Protein AF-A0A8S3FDP4-F1 (afdb_monomer_lite)

InterPro domains:
  IPR000648 Oxysterol-binding protein [PF01237] (5-122)
  IPR000648 Oxysterol-binding protein [PTHR10972] (5-128)
  IPR037239 Oxysterol-binding protein superfamily [SSF144000] (5-129)

Foldseek 3Di:
DQVPKDKDWDFDWDWDDPPFKIKTGTPIKIWIQRVVVRKIKIKTAFIKMWGRPVDPDIDMATFDWIWMAMPQQKIKIKTQDTDDPPDQAQKIKIFIADNVRDTPWIWIDHPQAWIWIHDPVDIDTPDGDDD

Structure (mmCIF, N/CA/C/O backbone):
data_AF-A0A8S3FDP4-F1
#
_entry.id   AF-A0A8S3FDP4-F1
#
loop_
_atom_site.group_PDB
_atom_site.id
_atom_site.type_symbol
_atom_site.label_atom_id
_atom_site.label_alt_id
_atom_site.label_comp_id
_atom_site.label_asym_id
_atom_site.label_entity_id
_atom_site.label_seq_id
_atom_site.pdbx_PDB_ins_code
_atom_site.Cartn_x
_atom_site.Cartn_y
_atom_site.Cartn_z
_atom_site.occupancy
_atom_site.B_iso_or_equiv
_atom_site.auth_seq_id
_atom_site.auth_comp_id
_atom_site.auth_asym_id
_atom_site.auth_atom_id
_atom_site.pdbx_PDB_model_num
ATOM 1 N N . TYR A 1 1 ? -1.266 14.209 17.245 1.00 50.69 1 TYR A N 1
ATOM 2 C CA . TYR A 1 1 ? -2.157 13.056 16.989 1.00 50.69 1 TYR A CA 1
ATOM 3 C C . TYR A 1 1 ? -1.477 11.687 17.123 1.00 50.69 1 TYR A C 1
ATOM 5 O O . TYR A 1 1 ? -2.198 10.706 17.222 1.00 50.69 1 TYR A O 1
ATOM 13 N N . PHE A 1 2 ? -0.141 11.613 17.243 1.00 59.25 2 PHE A N 1
ATOM 14 C CA . PHE A 1 2 ? 0.628 10.358 17.336 1.00 59.25 2 PHE A CA 1
ATOM 15 C C . PHE A 1 2 ? 1.639 10.335 18.503 1.00 59.25 2 PHE A C 1
ATOM 17 O O . PHE A 1 2 ? 2.691 9.713 18.410 1.00 59.25 2 PHE A O 1
ATOM 24 N N . SER A 1 3 ? 1.380 11.052 19.602 1.00 60.75 3 SER A N 1
ATOM 25 C CA . SER A 1 3 ? 2.292 11.015 20.755 1.00 60.75 3 SER A CA 1
ATOM 26 C C . SER A 1 3 ? 2.414 9.572 21.265 1.00 60.75 3 SER A C 1
ATOM 28 O O . SER A 1 3 ? 1.405 8.987 21.662 1.00 60.75 3 SER A O 1
ATOM 30 N N . ASN A 1 4 ? 3.632 9.026 21.230 1.00 85.00 4 ASN A N 1
ATOM 31 C CA . ASN A 1 4 ? 4.013 7.650 21.581 1.00 85.00 4 ASN A CA 1
ATOM 32 C C . ASN A 1 4 ? 3.588 6.534 20.604 1.00 85.00 4 ASN A C 1
ATOM 34 O O . ASN A 1 4 ? 3.550 5.380 21.013 1.00 85.00 4 ASN A O 1
ATOM 38 N N . SER A 1 5 ? 3.282 6.812 19.330 1.00 90.12 5 SER A N 1
ATOM 39 C CA . SER A 1 5 ? 3.192 5.727 18.334 1.00 90.12 5 SER A CA 1
ATOM 40 C C . SER A 1 5 ? 4.582 5.250 17.915 1.00 90.12 5 SER A C 1
ATOM 42 O O . SER A 1 5 ? 5.463 6.085 17.697 1.00 90.12 5 SER A O 1
ATOM 44 N N . SER A 1 6 ? 4.742 3.947 17.697 1.00 95.44 6 SER A N 1
ATOM 45 C CA . SER A 1 6 ? 5.978 3.370 17.158 1.00 95.44 6 SER A CA 1
ATOM 46 C C . SER A 1 6 ? 5.719 2.746 15.795 1.00 95.44 6 SER A C 1
ATOM 48 O O . SER A 1 6 ? 4.757 1.998 15.624 1.00 95.44 6 SER A O 1
ATOM 50 N N . PHE A 1 7 ? 6.588 3.043 14.833 1.00 96.19 7 PHE A N 1
ATOM 51 C CA . PHE A 1 7 ? 6.548 2.476 13.491 1.00 96.19 7 PHE A CA 1
ATOM 52 C C . PHE A 1 7 ? 7.809 1.652 13.242 1.00 96.19 7 PHE A C 1
ATOM 54 O O . PHE A 1 7 ? 8.921 2.151 13.413 1.00 96.19 7 PHE A O 1
ATOM 61 N N . TYR A 1 8 ? 7.618 0.409 12.814 1.00 95.69 8 TYR A N 1
ATOM 62 C CA . TYR A 1 8 ? 8.677 -0.516 12.436 1.00 95.69 8 TYR A CA 1
ATOM 63 C C . TYR A 1 8 ? 8.447 -0.959 10.994 1.00 95.69 8 TYR A C 1
ATOM 65 O O . TYR A 1 8 ? 7.339 -1.336 10.614 1.00 95.69 8 TYR A O 1
ATOM 73 N N . SER A 1 9 ? 9.500 -0.919 10.186 1.00 94.31 9 SER A N 1
ATOM 74 C CA . SER A 1 9 ? 9.471 -1.401 8.810 1.00 94.31 9 SER A CA 1
ATOM 75 C C . SER A 1 9 ? 10.779 -2.093 8.504 1.00 94.31 9 SER A C 1
ATOM 77 O O . SER A 1 9 ? 11.850 -1.514 8.669 1.00 94.31 9 SER A O 1
ATOM 79 N N . GLU A 1 10 ? 10.672 -3.289 7.953 1.00 88.25 10 GLU A N 1
ATOM 80 C CA . GLU A 1 10 ? 11.790 -3.972 7.320 1.00 88.25 10 GLU A CA 1
ATOM 81 C C . GLU A 1 10 ? 11.757 -3.708 5.811 1.00 88.25 10 GLU A C 1
ATOM 83 O O . GLU A 1 10 ? 10.706 -3.402 5.237 1.00 88.25 10 GLU A O 1
ATOM 88 N N . LEU A 1 11 ? 12.911 -3.782 5.152 1.00 84.94 11 LEU A N 1
ATOM 89 C CA . LEU A 1 11 ? 12.995 -3.727 3.696 1.00 84.94 11 LEU A CA 1
ATOM 90 C C . LEU A 1 11 ? 13.867 -4.876 3.209 1.00 84.94 11 LEU A C 1
ATOM 92 O O . LEU A 1 11 ? 15.079 -4.749 3.063 1.00 84.94 11 LEU A O 1
ATOM 96 N N . GLN A 1 12 ? 13.208 -5.990 2.927 1.00 9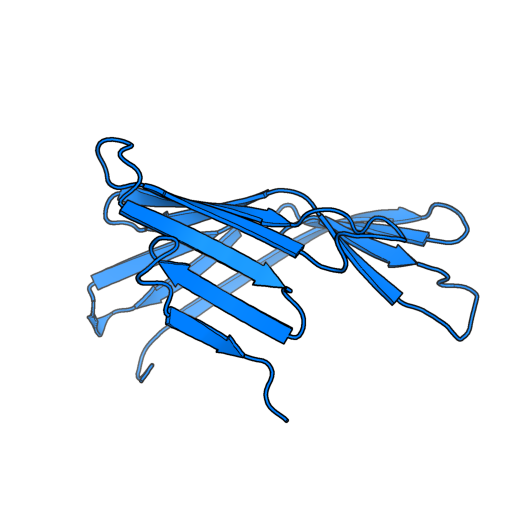3.06 12 GLN A N 1
ATOM 97 C CA . GLN A 1 12 ? 13.738 -7.044 2.084 1.00 93.06 12 GLN A CA 1
ATOM 98 C C . GLN A 1 12 ? 12.986 -6.971 0.758 1.00 93.06 12 GLN A C 1
ATOM 100 O O . GLN A 1 12 ? 11.763 -6.827 0.733 1.00 93.06 12 GLN A O 1
ATOM 105 N N . ALA A 1 13 ? 13.716 -6.977 -0.353 1.00 95.25 13 ALA A N 1
ATOM 106 C CA . ALA A 1 13 ? 13.109 -6.868 -1.669 1.00 95.25 13 ALA A CA 1
ATOM 107 C C . ALA A 1 13 ? 13.912 -7.635 -2.711 1.00 95.25 13 ALA A C 1
ATOM 109 O O . ALA A 1 13 ? 15.145 -7.601 -2.729 1.00 95.25 13 ALA A O 1
ATOM 110 N N . LYS A 1 14 ? 13.193 -8.279 -3.628 1.00 97.00 14 LYS A N 1
ATOM 111 C CA . LYS A 1 14 ? 13.773 -8.794 -4.863 1.00 97.00 14 LYS A CA 1
ATOM 112 C C . LYS A 1 14 ? 13.719 -7.698 -5.917 1.00 97.00 14 LYS A C 1
ATOM 114 O O . LYS A 1 14 ? 12.664 -7.119 -6.154 1.00 97.00 14 LYS A O 1
ATOM 119 N N . VAL A 1 15 ? 14.842 -7.458 -6.583 1.00 97.62 15 VAL A N 1
ATOM 120 C CA . VAL A 1 15 ? 14.942 -6.469 -7.660 1.00 97.62 15 VAL A CA 1
ATOM 121 C C . VAL A 1 15 ? 15.178 -7.187 -8.984 1.00 97.62 15 VAL A C 1
ATOM 123 O O . VAL A 1 15 ? 16.022 -8.082 -9.067 1.00 97.62 15 VAL A O 1
ATOM 126 N N . LYS A 1 16 ? 14.429 -6.810 -10.022 1.00 98.06 16 LYS A N 1
ATOM 127 C CA . LYS A 1 16 ? 14.623 -7.283 -11.397 1.00 98.06 16 LYS A CA 1
ATOM 128 C C . LYS A 1 16 ? 14.839 -6.103 -12.331 1.00 98.06 16 LYS A C 1
ATOM 130 O O . LYS A 1 16 ? 14.060 -5.157 -12.328 1.00 98.06 16 LYS A O 1
ATOM 135 N N . PHE A 1 17 ? 15.873 -6.187 -13.159 1.00 97.62 17 PHE A N 1
ATOM 136 C CA . PHE A 1 17 ? 16.122 -5.232 -14.231 1.00 97.62 17 PHE A CA 1
ATOM 137 C C . PHE A 1 17 ? 15.682 -5.827 -15.568 1.00 97.62 17 PHE A C 1
ATOM 139 O O . PHE A 1 17 ? 16.128 -6.906 -15.951 1.00 97.62 17 PHE A O 1
ATOM 146 N N . TRP A 1 18 ? 14.832 -5.098 -16.284 1.00 96.25 18 TRP A N 1
ATOM 147 C CA . TRP A 1 18 ? 14.240 -5.501 -17.561 1.00 96.25 18 TRP A CA 1
ATOM 148 C C . TRP A 1 18 ? 14.754 -4.642 -18.731 1.00 96.25 18 TRP A C 1
ATOM 150 O O . TRP A 1 18 ? 14.040 -4.379 -19.697 1.00 96.25 18 TRP A O 1
ATOM 160 N N . GLY A 1 19 ? 15.981 -4.123 -18.636 1.00 96.06 19 GLY A N 1
ATOM 161 C CA . GLY A 1 19 ? 16.601 -3.280 -19.665 1.00 96.06 19 GLY A CA 1
ATOM 162 C C . GLY A 1 19 ? 16.186 -1.808 -19.588 1.00 96.06 19 GLY A C 1
ATOM 163 O O . GLY A 1 19 ? 17.034 -0.936 -19.427 1.00 96.06 19 GLY A O 1
ATOM 164 N N . LYS A 1 20 ? 14.885 -1.509 -19.683 1.00 94.94 20 LYS A N 1
ATOM 165 C CA . LYS A 1 20 ? 14.363 -0.128 -19.559 1.00 94.94 20 LYS A CA 1
ATOM 166 C C . LYS A 1 20 ? 13.669 0.161 -18.232 1.00 94.94 20 LYS A C 1
ATOM 168 O O . LYS A 1 20 ? 13.496 1.332 -17.898 1.00 94.94 20 LYS A O 1
ATOM 173 N N . SER A 1 21 ? 13.317 -0.879 -17.484 1.00 96.25 21 SER A N 1
ATOM 174 C CA . SER A 1 21 ? 12.589 -0.761 -16.224 1.00 96.25 21 SER A CA 1
ATOM 175 C C . SER A 1 21 ? 13.255 -1.560 -15.113 1.00 96.25 21 SER A C 1
ATOM 177 O O . SER A 1 21 ? 13.951 -2.545 -15.372 1.00 96.25 21 SER A O 1
ATOM 179 N N . ILE A 1 22 ? 13.018 -1.138 -13.875 1.00 97.81 22 ILE A N 1
ATOM 180 C CA . ILE A 1 22 ? 13.386 -1.871 -12.663 1.00 97.81 22 ILE A CA 1
ATOM 181 C C . ILE A 1 22 ? 12.102 -2.192 -11.905 1.00 97.81 22 ILE A C 1
ATOM 183 O O . ILE A 1 22 ? 11.367 -1.278 -11.542 1.00 97.81 22 ILE A O 1
ATOM 187 N N . GLU A 1 23 ? 11.861 -3.472 -11.642 1.00 97.38 23 GLU A N 1
ATOM 188 C CA . GLU A 1 23 ? 10.788 -3.926 -10.759 1.00 97.38 23 GLU A CA 1
ATOM 189 C C . GLU A 1 23 ? 11.346 -4.295 -9.390 1.00 97.38 23 GLU A C 1
ATOM 191 O O . GLU A 1 23 ? 12.345 -5.013 -9.273 1.00 97.38 23 GLU A O 1
ATOM 196 N N . ILE A 1 24 ? 10.673 -3.810 -8.355 1.00 97.38 24 ILE A N 1
ATOM 197 C CA . ILE A 1 24 ? 10.997 -4.032 -6.954 1.00 97.38 24 ILE A CA 1
ATOM 198 C C . ILE A 1 24 ? 9.813 -4.770 -6.347 1.00 97.38 24 ILE A C 1
ATOM 200 O O . ILE A 1 24 ? 8.706 -4.238 -6.307 1.00 97.38 24 ILE A O 1
ATOM 204 N N . PHE A 1 25 ? 10.068 -5.984 -5.867 1.00 96.44 25 PHE A N 1
ATOM 205 C CA . PHE A 1 25 ? 9.103 -6.841 -5.188 1.00 96.44 25 PHE A CA 1
ATOM 206 C C . PHE A 1 25 ? 9.452 -6.864 -3.701 1.00 96.44 25 PHE A C 1
ATOM 208 O O . PHE A 1 25 ? 10.373 -7.596 -3.314 1.00 96.44 25 PHE A O 1
ATOM 215 N N . PRO A 1 26 ? 8.795 -6.047 -2.865 1.00 95.25 26 PRO A N 1
ATOM 216 C CA . PRO A 1 26 ? 9.024 -6.088 -1.435 1.00 95.25 26 PRO A CA 1
ATOM 217 C C . PRO A 1 26 ? 8.512 -7.406 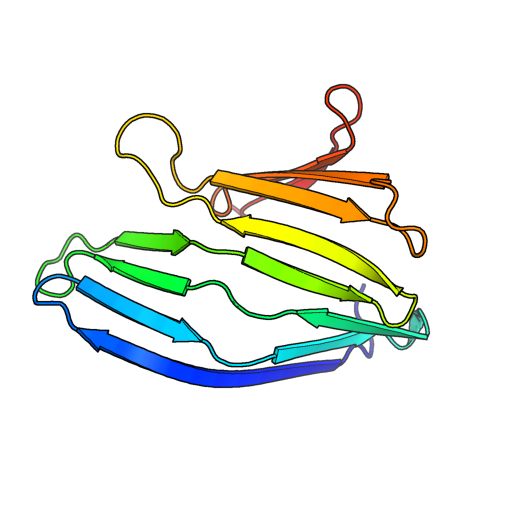-0.859 1.00 95.25 26 PRO A C 1
ATOM 219 O O . PRO A 1 26 ? 7.406 -7.840 -1.168 1.00 95.25 26 PRO A O 1
ATOM 222 N N . ASP A 1 27 ? 9.302 -7.992 0.025 1.00 92.62 27 ASP A N 1
ATOM 223 C CA . ASP A 1 27 ? 8.932 -9.129 0.860 1.00 92.62 27 ASP A CA 1
ATOM 224 C C . ASP A 1 27 ? 9.164 -8.718 2.312 1.00 92.62 27 ASP A C 1
ATOM 226 O O . ASP A 1 27 ? 10.146 -9.073 2.952 1.00 92.62 27 ASP A O 1
ATOM 230 N N . SER A 1 28 ? 8.350 -7.773 2.776 1.00 90.38 28 SER A N 1
ATOM 231 C CA . SER A 1 28 ? 8.507 -7.192 4.107 1.00 90.38 28 SER A CA 1
ATOM 232 C C . SER A 1 28 ? 7.178 -6.712 4.661 1.00 90.38 28 SER A C 1
ATOM 234 O O . SER A 1 28 ? 6.291 -6.282 3.915 1.00 90.38 28 SER A O 1
ATOM 236 N N . LEU A 1 29 ? 7.079 -6.743 5.987 1.00 94.44 29 LEU A N 1
ATOM 237 C CA . LEU A 1 29 ? 5.920 -6.296 6.742 1.00 94.44 29 LEU A CA 1
ATOM 238 C C . LEU A 1 29 ? 6.224 -4.962 7.431 1.00 94.44 29 LEU A C 1
ATOM 240 O O . LEU A 1 29 ? 7.298 -4.751 7.994 1.00 94.44 29 LEU A O 1
ATOM 244 N N . ASN A 1 30 ? 5.263 -4.051 7.380 1.00 97.25 30 ASN A N 1
ATOM 245 C CA . ASN A 1 30 ? 5.241 -2.845 8.192 1.00 97.25 30 ASN A CA 1
ATOM 246 C C . ASN A 1 30 ? 4.394 -3.095 9.435 1.00 97.25 30 ASN A C 1
ATOM 248 O O . ASN A 1 30 ? 3.382 -3.787 9.353 1.00 97.25 30 ASN A O 1
ATOM 252 N N . THR A 1 31 ? 4.779 -2.504 10.562 1.00 97.81 31 THR A N 1
ATOM 253 C CA . THR A 1 31 ? 4.041 -2.571 11.826 1.00 97.81 31 THR A CA 1
ATOM 254 C C . THR A 1 31 ? 3.917 -1.176 12.425 1.00 97.81 31 THR A C 1
ATOM 256 O O . THR A 1 31 ? 4.914 -0.489 12.644 1.00 97.81 31 THR A O 1
ATOM 259 N N . LEU A 1 32 ? 2.691 -0.764 12.725 1.00 97.69 32 LEU A N 1
ATOM 260 C CA . LEU A 1 32 ? 2.372 0.455 13.455 1.00 97.69 32 LEU A CA 1
ATOM 261 C C . LEU A 1 32 ? 1.725 0.082 14.785 1.00 97.69 32 LEU A C 1
ATOM 263 O O . LEU A 1 32 ? 0.657 -0.524 14.810 1.00 97.69 32 LEU A O 1
ATOM 267 N N . ILE A 1 33 ? 2.352 0.484 15.884 1.00 97.44 33 ILE A N 1
ATOM 268 C CA . ILE A 1 33 ? 1.806 0.335 17.231 1.00 97.44 33 ILE A CA 1
ATOM 269 C C . ILE A 1 33 ? 1.194 1.671 17.641 1.00 97.44 33 ILE A C 1
ATOM 271 O O . ILE A 1 33 ? 1.860 2.712 17.619 1.00 97.44 33 ILE A O 1
ATOM 275 N N . LEU A 1 34 ? -0.072 1.632 18.049 1.00 96.12 34 LEU A N 1
ATOM 276 C CA . LEU A 1 34 ? -0.846 2.769 18.528 1.00 96.12 34 LEU A CA 1
ATOM 277 C C . LEU A 1 34 ? -1.223 2.547 20.003 1.00 96.12 34 LEU A C 1
ATOM 279 O O . LEU A 1 34 ? -2.347 2.128 20.292 1.00 96.12 34 LEU A O 1
ATOM 283 N N . PRO A 1 35 ? -0.335 2.863 20.971 1.00 95.00 35 PRO A N 1
ATOM 284 C CA . PRO A 1 35 ? -0.578 2.551 22.383 1.00 95.00 35 PRO A CA 1
ATOM 285 C C . PRO A 1 35 ? -1.848 3.188 22.942 1.00 95.00 35 PRO A C 1
ATOM 287 O O . PRO A 1 35 ? -2.541 2.583 23.750 1.00 95.00 35 PRO A O 1
ATOM 290 N N . LYS A 1 36 ? -2.202 4.386 22.458 1.00 94.19 36 LYS A N 1
ATOM 291 C CA . LYS A 1 36 ? -3.440 5.079 22.842 1.00 94.19 36 LYS A CA 1
ATOM 292 C C . LYS A 1 36 ? -4.697 4.235 22.588 1.00 94.19 36 LYS A C 1
ATOM 294 O O . LYS A 1 36 ? -5.655 4.351 23.344 1.00 94.19 36 LYS A O 1
ATOM 299 N N . TYR A 1 37 ? -4.700 3.438 21.522 1.00 94.44 37 TYR A N 1
ATOM 300 C CA . TYR A 1 37 ? -5.840 2.610 21.126 1.00 94.44 37 TYR A CA 1
ATOM 301 C C . TYR A 1 37 ? -5.640 1.134 21.477 1.00 94.44 37 TYR A C 1
ATOM 303 O O . TYR A 1 37 ? -6.527 0.336 21.205 1.00 94.44 37 TYR A O 1
ATOM 311 N N . ASN A 1 38 ? -4.501 0.775 22.085 1.00 95.69 38 ASN A N 1
ATOM 312 C CA . ASN A 1 38 ? -4.081 -0.610 22.289 1.00 95.69 38 ASN A CA 1
ATOM 313 C C . ASN A 1 38 ? -4.175 -1.444 20.996 1.00 95.69 38 ASN A C 1
ATOM 315 O O . ASN A 1 38 ? -4.623 -2.588 21.006 1.00 95.69 38 ASN A O 1
ATOM 319 N N . GLU A 1 39 ? -3.794 -0.833 19.873 1.00 96.94 39 GLU A N 1
ATOM 320 C CA . GLU A 1 39 ? -3.938 -1.414 18.542 1.00 96.94 39 GLU A CA 1
ATOM 321 C C . GLU A 1 39 ? -2.575 -1.552 17.872 1.00 96.94 39 GLU A C 1
ATOM 323 O O . GLU A 1 39 ? -1.739 -0.646 17.933 1.00 96.94 39 GLU A O 1
ATOM 328 N N . THR A 1 40 ? -2.364 -2.686 17.213 1.00 97.88 40 THR A N 1
ATOM 329 C CA . THR A 1 40 ? -1.246 -2.895 16.294 1.00 97.88 40 THR A CA 1
ATOM 330 C C . THR A 1 40 ? -1.804 -3.126 14.900 1.00 97.88 40 THR A C 1
ATOM 332 O O . THR A 1 40 ? -2.685 -3.960 14.721 1.00 97.88 40 THR A O 1
ATOM 335 N N . ILE A 1 41 ? -1.293 -2.391 13.918 1.00 98.25 41 ILE A N 1
ATOM 336 C CA . ILE A 1 41 ? -1.689 -2.503 12.514 1.00 98.25 41 ILE A CA 1
ATOM 337 C C . ILE A 1 41 ? -0.484 -2.982 11.721 1.00 98.25 41 ILE A C 1
ATOM 339 O O . ILE A 1 41 ? 0.594 -2.393 11.823 1.00 98.25 41 ILE A O 1
ATOM 343 N N . THR A 1 42 ? -0.662 -4.020 10.913 1.00 98.25 42 THR A N 1
ATOM 344 C CA . THR A 1 42 ? 0.379 -4.541 10.028 1.00 98.25 42 THR A CA 1
ATOM 345 C C . THR A 1 42 ? -0.057 -4.497 8.575 1.00 98.25 42 THR A C 1
ATOM 347 O O . THR A 1 42 ? -1.244 -4.594 8.269 1.00 98.25 42 THR A O 1
ATOM 350 N N . TRP A 1 43 ? 0.898 -4.301 7.666 1.00 98.06 43 TRP A N 1
ATOM 351 C CA . TRP A 1 43 ? 0.626 -4.365 6.230 1.00 98.06 43 TRP A CA 1
ATOM 352 C C . TRP A 1 43 ? 1.864 -4.693 5.401 1.00 98.06 43 TRP A C 1
ATOM 354 O O . TRP A 1 43 ? 2.980 -4.305 5.754 1.00 98.06 43 TRP A O 1
ATOM 364 N N . ASN A 1 44 ? 1.677 -5.387 4.277 1.00 96.56 44 ASN A N 1
ATOM 365 C CA . ASN A 1 44 ? 2.730 -5.576 3.273 1.00 96.56 44 ASN A CA 1
ATOM 366 C C . ASN A 1 44 ? 2.869 -4.332 2.371 1.00 96.56 44 ASN A C 1
ATOM 368 O O . ASN A 1 44 ? 2.081 -3.391 2.438 1.00 96.56 44 ASN A O 1
ATOM 372 N N . LYS A 1 45 ? 3.885 -4.313 1.505 1.00 95.12 45 LYS A N 1
ATOM 373 C CA . LYS A 1 45 ? 4.089 -3.257 0.498 1.00 95.12 45 LYS A CA 1
ATOM 374 C C . LYS A 1 45 ? 3.704 -3.788 -0.894 1.00 95.12 45 LYS A C 1
ATOM 376 O O . LYS A 1 45 ? 3.910 -4.969 -1.168 1.00 95.12 45 LYS A O 1
ATOM 381 N N . CYS A 1 46 ? 3.155 -2.939 -1.764 1.00 94.88 46 CYS A N 1
ATOM 382 C CA . CYS A 1 46 ? 2.879 -3.304 -3.158 1.00 94.88 46 CYS A CA 1
ATOM 383 C C . CYS A 1 46 ? 4.165 -3.346 -4.000 1.00 94.88 46 CYS A C 1
ATOM 385 O O . CYS A 1 46 ? 5.224 -2.877 -3.579 1.00 94.88 46 CYS A O 1
ATOM 387 N N . THR A 1 47 ? 4.072 -3.920 -5.200 1.00 95.38 47 THR A N 1
ATOM 388 C CA . THR A 1 47 ? 5.184 -3.938 -6.158 1.00 95.38 47 THR A CA 1
ATOM 389 C C . THR A 1 47 ? 5.363 -2.549 -6.759 1.00 95.38 47 THR A C 1
ATOM 391 O O . THR A 1 47 ? 4.382 -1.863 -7.051 1.00 95.38 47 THR A O 1
ATOM 394 N N . MET A 1 48 ? 6.618 -2.145 -6.961 1.00 95.12 48 MET A N 1
ATOM 395 C CA . MET A 1 48 ? 6.968 -0.873 -7.591 1.00 95.12 48 MET A CA 1
ATOM 396 C C . MET A 1 48 ? 7.704 -1.128 -8.903 1.00 95.12 48 MET A C 1
ATOM 398 O O . MET A 1 48 ? 8.609 -1.963 -8.951 1.00 95.12 48 MET A O 1
ATOM 402 N N . CYS A 1 49 ? 7.371 -0.376 -9.948 1.00 94.75 49 CYS A N 1
ATOM 403 C CA . CYS A 1 49 ? 8.093 -0.396 -11.213 1.00 94.75 49 CYS A CA 1
ATOM 404 C C . CYS A 1 49 ? 8.576 1.009 -11.562 1.00 94.75 49 CYS A C 1
ATOM 406 O O . CYS A 1 49 ? 7.785 1.937 -11.699 1.00 94.75 49 CYS A O 1
ATOM 408 N N . ILE A 1 50 ? 9.890 1.163 -11.715 1.00 94.81 50 ILE A N 1
ATOM 409 C CA . ILE A 1 50 ? 10.504 2.393 -12.208 1.00 94.81 50 ILE A CA 1
ATOM 410 C C . ILE A 1 50 ? 10.718 2.221 -13.705 1.00 94.81 50 ILE A C 1
ATOM 412 O O . ILE A 1 50 ? 11.480 1.351 -14.133 1.00 94.81 50 ILE A O 1
ATOM 416 N N . HIS A 1 51 ? 10.062 3.057 -14.498 1.00 93.00 51 HIS A N 1
ATOM 417 C CA . HIS A 1 51 ? 10.146 3.038 -15.950 1.00 93.00 51 HIS A CA 1
ATOM 418 C C . HIS A 1 51 ? 11.218 4.000 -16.464 1.00 93.00 51 HIS A C 1
ATOM 420 O O . HIS A 1 51 ? 11.531 5.013 -15.835 1.00 93.00 51 HIS A O 1
ATOM 426 N N . ASN A 1 52 ? 11.755 3.687 -17.646 1.00 93.75 52 ASN A N 1
ATOM 427 C CA . ASN A 1 52 ? 12.719 4.507 -18.380 1.00 93.75 52 ASN A CA 1
ATOM 428 C C . ASN A 1 52 ? 13.976 4.868 -17.567 1.00 93.75 52 ASN A C 1
ATOM 430 O O . ASN A 1 52 ? 14.468 5.993 -17.629 1.00 93.75 52 ASN A O 1
ATOM 434 N N . VAL A 1 53 ? 14.540 3.912 -16.820 1.00 95.50 53 VAL A N 1
ATOM 435 C CA . VAL A 1 53 ? 15.658 4.169 -15.884 1.00 95.50 53 VAL A CA 1
ATOM 436 C C . VAL A 1 53 ? 16.939 4.681 -16.560 1.00 95.50 53 VAL A C 1
ATOM 438 O O . VAL A 1 53 ? 17.772 5.311 -15.909 1.00 95.50 53 VAL A O 1
ATOM 441 N N . LEU A 1 54 ? 17.076 4.462 -17.872 1.00 93.88 54 LEU A N 1
ATOM 442 C CA . LEU A 1 54 ? 18.183 4.953 -18.702 1.00 93.88 54 LEU A CA 1
ATOM 443 C C . LEU A 1 54 ? 17.900 6.313 -19.370 1.00 93.88 54 LEU A C 1
ATOM 445 O O . LEU A 1 54 ? 18.753 6.830 -20.086 1.00 93.88 54 LEU A O 1
ATOM 449 N N . SER A 1 55 ? 16.715 6.889 -19.162 1.00 92.88 55 SER A N 1
ATOM 450 C CA . SER A 1 55 ? 16.296 8.184 -19.710 1.00 92.88 55 SER A CA 1
ATOM 451 C C . SER A 1 55 ? 16.099 9.218 -18.593 1.00 92.88 55 SER A C 1
ATOM 453 O O . SER A 1 55 ? 16.121 8.887 -17.402 1.00 92.88 55 SER A O 1
ATOM 455 N N . SER A 1 56 ? 15.937 10.486 -18.981 1.00 90.50 56 SER A N 1
ATOM 456 C CA . SER A 1 56 ? 15.619 11.596 -18.071 1.00 90.50 56 SER A CA 1
ATOM 457 C C . SER A 1 56 ? 14.172 11.543 -17.576 1.00 90.50 56 SER A C 1
ATOM 459 O O . SER A 1 56 ? 13.914 11.775 -16.399 1.00 90.50 56 SER A O 1
ATOM 461 N N . GLU A 1 57 ? 13.234 11.204 -18.460 1.00 91.50 57 GLU A N 1
ATOM 462 C CA . GLU A 1 57 ? 11.804 11.119 -18.156 1.00 91.50 57 GLU A CA 1
ATOM 463 C C . GLU A 1 57 ? 11.452 9.762 -17.544 1.00 91.50 57 GLU A C 1
ATOM 465 O O . GLU A 1 57 ? 11.070 8.806 -18.228 1.00 91.50 57 GLU A O 1
ATOM 470 N N . ARG A 1 58 ? 11.620 9.686 -16.226 1.00 91.69 58 ARG A N 1
ATOM 471 C CA . ARG A 1 58 ? 11.294 8.516 -15.410 1.00 91.69 58 ARG A CA 1
ATOM 472 C C . ARG A 1 58 ? 9.932 8.697 -14.771 1.00 91.69 58 ARG A C 1
ATOM 474 O O . ARG A 1 58 ? 9.568 9.797 -14.365 1.00 91.69 58 ARG A O 1
ATOM 481 N N . TRP A 1 59 ? 9.223 7.594 -14.615 1.00 89.31 59 TRP A N 1
ATOM 482 C CA . TRP A 1 59 ? 7.969 7.558 -13.880 1.00 89.31 59 TRP A CA 1
ATOM 483 C C . TRP A 1 59 ? 7.858 6.238 -13.123 1.00 89.31 59 TRP A C 1
ATOM 485 O O . TRP A 1 59 ? 8.561 5.269 -13.431 1.00 89.31 59 TRP A O 1
ATOM 495 N N . ILE A 1 60 ? 7.034 6.241 -12.081 1.00 90.50 60 ILE A N 1
ATOM 496 C CA . ILE A 1 60 ? 6.870 5.113 -11.171 1.00 90.50 60 ILE A CA 1
ATOM 497 C C . ILE A 1 60 ? 5.429 4.640 -11.258 1.00 90.50 60 ILE A C 1
ATOM 499 O O . ILE A 1 60 ? 4.512 5.451 -11.157 1.00 90.50 60 ILE A O 1
ATOM 503 N N . ASP A 1 61 ? 5.268 3.332 -11.397 1.00 90.94 61 ASP A N 1
ATOM 504 C CA . ASP A 1 61 ? 4.005 2.637 -11.212 1.00 90.94 61 ASP A CA 1
ATOM 505 C C . ASP A 1 61 ? 4.047 1.831 -9.915 1.00 90.94 61 ASP A C 1
ATOM 507 O O . ASP A 1 61 ? 5.081 1.275 -9.526 1.00 90.94 61 ASP A O 1
ATOM 511 N N . HIS A 1 62 ? 2.887 1.719 -9.279 1.00 93.19 62 HIS A N 1
ATOM 512 C CA . HIS A 1 62 ? 2.648 0.792 -8.183 1.00 93.19 62 HIS A CA 1
ATOM 513 C C . HIS A 1 62 ? 1.548 -0.173 -8.591 1.00 93.19 62 HIS A C 1
ATOM 515 O O . HIS A 1 62 ? 0.530 0.250 -9.139 1.00 93.19 62 HIS A O 1
ATOM 521 N N . TYR A 1 63 ? 1.727 -1.459 -8.301 1.00 93.31 63 TYR A N 1
ATOM 522 C CA . TYR A 1 63 ? 0.689 -2.446 -8.562 1.00 93.31 63 TYR A CA 1
ATOM 523 C C . TYR A 1 63 ? 0.711 -3.624 -7.587 1.00 93.31 63 TYR A C 1
ATOM 525 O O . TYR A 1 63 ? 1.710 -3.917 -6.924 1.00 93.31 63 TYR A O 1
ATOM 533 N N . GLY A 1 64 ? -0.425 -4.314 -7.513 1.00 94.88 64 GLY A N 1
ATOM 534 C CA . GLY A 1 64 ? -0.644 -5.446 -6.617 1.00 94.88 64 GLY A CA 1
ATOM 535 C C . GLY A 1 64 ? -1.364 -5.052 -5.329 1.00 94.88 64 GLY A C 1
ATOM 536 O O . GLY A 1 64 ? -1.743 -3.899 -5.128 1.00 94.88 64 GLY A O 1
ATOM 537 N N . ASP A 1 65 ? -1.580 -6.036 -4.462 1.00 96.31 65 ASP A N 1
ATOM 538 C CA . ASP A 1 65 ? -2.393 -5.862 -3.263 1.00 96.31 65 ASP A CA 1
ATOM 539 C C . ASP A 1 65 ? -1.561 -5.483 -2.036 1.00 96.31 65 ASP A C 1
ATOM 541 O O . ASP A 1 65 ? -0.569 -6.135 -1.699 1.00 96.31 65 ASP A O 1
ATOM 545 N N . V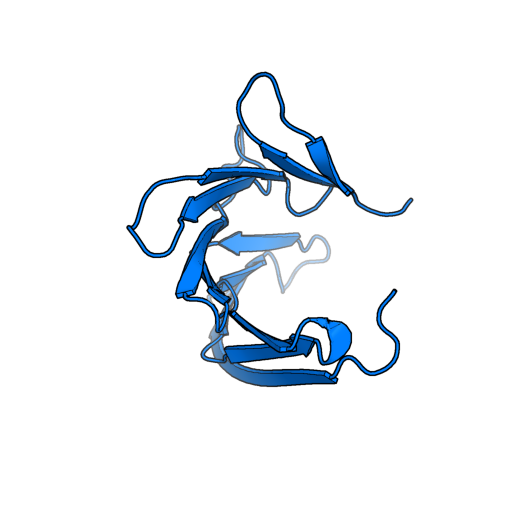AL A 1 66 ? -2.036 -4.464 -1.324 1.00 97.50 66 VAL A N 1
ATOM 546 C CA . VAL A 1 66 ? -1.675 -4.177 0.062 1.00 97.50 66 VAL A CA 1
ATOM 547 C C . VAL A 1 66 ? -2.771 -4.735 0.961 1.00 97.50 66 VAL A C 1
ATOM 549 O O . VAL A 1 66 ? -3.923 -4.306 0.920 1.00 97.50 66 VAL A O 1
ATOM 552 N N . LEU A 1 67 ? -2.397 -5.712 1.767 1.00 97.75 67 LEU A N 1
ATOM 553 C CA . LEU A 1 67 ? -3.196 -6.337 2.801 1.00 97.75 67 LEU A CA 1
ATOM 554 C C . LEU A 1 67 ? -2.857 -5.665 4.126 1.00 97.75 67 LEU A C 1
ATOM 556 O O . LEU A 1 67 ? -1.699 -5.657 4.537 1.00 97.75 67 LEU A O 1
ATOM 560 N N . VAL A 1 68 ? -3.866 -5.096 4.772 1.00 98.25 68 VAL A N 1
ATOM 561 C CA . VAL A 1 68 ? -3.758 -4.449 6.080 1.00 98.25 68 VAL A CA 1
ATOM 562 C C . VAL A 1 68 ? -4.527 -5.285 7.092 1.00 98.25 68 VAL A C 1
ATOM 564 O O . VAL A 1 68 ? -5.665 -5.673 6.830 1.00 98.25 68 VAL A O 1
ATOM 567 N N . GLU A 1 69 ? -3.940 -5.536 8.254 1.00 98.19 69 GLU A N 1
ATOM 568 C CA . GLU A 1 69 ? -4.577 -6.259 9.351 1.00 98.19 69 GLU A CA 1
ATOM 569 C C . GLU A 1 69 ? -4.423 -5.477 10.655 1.00 98.19 69 GLU A C 1
ATOM 571 O O . GLU A 1 69 ? -3.335 -5.030 11.012 1.00 98.19 69 GLU A O 1
ATOM 576 N N . SER A 1 70 ? -5.536 -5.293 11.359 1.00 98.12 70 SER A N 1
ATOM 577 C CA . SER A 1 70 ? -5.553 -4.789 12.729 1.00 98.12 70 SER A CA 1
ATOM 578 C C . SER A 1 70 ? -5.484 -5.961 13.705 1.00 98.12 70 SER A C 1
ATOM 580 O O . SER A 1 70 ? -6.100 -7.003 13.480 1.00 98.12 70 SER A O 1
ATOM 582 N N . SER A 1 71 ? -4.825 -5.769 14.848 1.00 98.06 71 SER A N 1
ATOM 583 C CA . SER A 1 71 ? -4.837 -6.712 15.972 1.00 98.06 71 SER A CA 1
ATOM 584 C C . SER A 1 71 ? -6.239 -6.980 16.535 1.00 98.06 71 SER A C 1
ATOM 586 O O . SER A 1 71 ? -6.419 -7.930 17.290 1.00 98.06 71 SER A O 1
ATOM 588 N N . PHE A 1 72 ? -7.239 -6.168 16.175 1.00 97.25 72 PHE A N 1
ATOM 589 C CA . PHE A 1 72 ? -8.649 -6.404 16.495 1.00 97.25 72 PHE A CA 1
ATOM 590 C C . PHE A 1 72 ? -9.382 -7.289 15.474 1.00 97.25 72 PHE A C 1
ATOM 592 O O . PHE A 1 72 ? -10.565 -7.567 15.646 1.00 97.25 72 PHE A O 1
ATOM 599 N N . GLY A 1 73 ? -8.696 -7.743 14.422 1.00 96.00 73 GLY A N 1
ATOM 600 C CA . GLY A 1 73 ? -9.207 -8.685 13.424 1.00 96.00 73 GLY A CA 1
ATOM 601 C C . GLY A 1 73 ? -9.881 -8.048 12.206 1.00 96.00 73 GLY A C 1
ATOM 602 O O . GLY A 1 73 ? -10.208 -8.765 11.262 1.00 96.00 73 GLY A O 1
ATOM 603 N N . THR A 1 74 ? -10.060 -6.724 12.182 1.00 97.12 74 THR A N 1
ATOM 604 C CA . THR A 1 74 ? -10.463 -5.985 10.973 1.00 97.12 74 THR A CA 1
ATOM 605 C C . THR A 1 74 ? -9.358 -6.079 9.924 1.00 97.12 74 THR A C 1
ATOM 607 O O . THR A 1 74 ? -8.177 -5.912 10.245 1.00 97.12 74 THR A O 1
ATOM 610 N N . LYS A 1 75 ? -9.732 -6.304 8.662 1.00 98.25 75 LYS A N 1
ATOM 611 C CA . LYS A 1 75 ? -8.785 -6.432 7.545 1.00 98.25 75 LYS A CA 1
ATOM 612 C C . LYS A 1 75 ? -9.140 -5.473 6.422 1.00 98.25 75 LYS A C 1
ATOM 614 O O . LYS A 1 75 ? -10.304 -5.132 6.241 1.00 98.25 75 LYS A O 1
ATOM 619 N N . ALA A 1 76 ? -8.153 -5.070 5.635 1.00 97.94 76 ALA A N 1
ATOM 620 C CA . ALA A 1 76 ? -8.385 -4.377 4.378 1.00 97.94 76 ALA A CA 1
ATOM 621 C C . ALA A 1 76 ? -7.532 -4.975 3.262 1.00 97.94 76 ALA A C 1
ATOM 623 O O . ALA A 1 76 ? -6.388 -5.367 3.488 1.00 97.94 76 ALA A O 1
ATOM 624 N N . ARG A 1 77 ? -8.079 -5.008 2.048 1.00 97.75 77 ARG A N 1
ATOM 625 C CA . ARG A 1 77 ? -7.325 -5.297 0.824 1.00 97.75 77 ARG A CA 1
ATOM 626 C C . ARG A 1 77 ? -7.425 -4.091 -0.086 1.00 97.75 77 ARG A C 1
ATOM 628 O O . ARG A 1 77 ? -8.522 -3.751 -0.515 1.00 97.75 77 ARG A O 1
ATOM 635 N N . ILE A 1 78 ? -6.289 -3.468 -0.374 1.00 97.44 78 ILE A N 1
ATOM 636 C CA . ILE A 1 78 ? -6.174 -2.295 -1.237 1.00 97.44 78 ILE A CA 1
ATOM 637 C C . ILE A 1 78 ? -5.351 -2.693 -2.456 1.00 97.44 78 ILE A C 1
ATOM 639 O O . ILE A 1 78 ? -4.150 -2.937 -2.355 1.00 97.44 78 ILE A O 1
ATOM 643 N N . SER A 1 79 ? -5.994 -2.758 -3.611 1.00 96.56 79 SER A N 1
ATOM 644 C CA . SER A 1 79 ? -5.352 -3.055 -4.882 1.00 96.56 79 SER A CA 1
ATOM 645 C C . SER A 1 79 ? -4.816 -1.771 -5.505 1.00 96.56 79 SER A C 1
ATOM 647 O O . SER A 1 79 ? -5.579 -0.853 -5.813 1.00 96.56 79 SER A O 1
ATOM 649 N N . PHE A 1 80 ? -3.504 -1.727 -5.728 1.00 94.94 80 PHE A N 1
ATOM 650 C CA . PHE A 1 80 ? -2.870 -0.764 -6.619 1.00 94.94 80 PHE A CA 1
ATOM 651 C C . PHE A 1 80 ? -3.028 -1.281 -8.044 1.00 94.94 80 PHE A C 1
ATOM 653 O O . PHE A 1 80 ? -2.556 -2.370 -8.388 1.00 94.94 80 PHE A O 1
ATOM 660 N N . ILE A 1 81 ? -3.773 -0.534 -8.849 1.00 90.62 81 ILE A N 1
ATOM 661 C CA . ILE A 1 81 ? -4.124 -0.934 -10.204 1.00 90.62 81 ILE A CA 1
ATOM 662 C C . ILE A 1 81 ? -3.049 -0.373 -11.121 1.00 90.62 81 ILE A C 1
ATOM 664 O O . ILE A 1 81 ? -2.843 0.838 -11.159 1.00 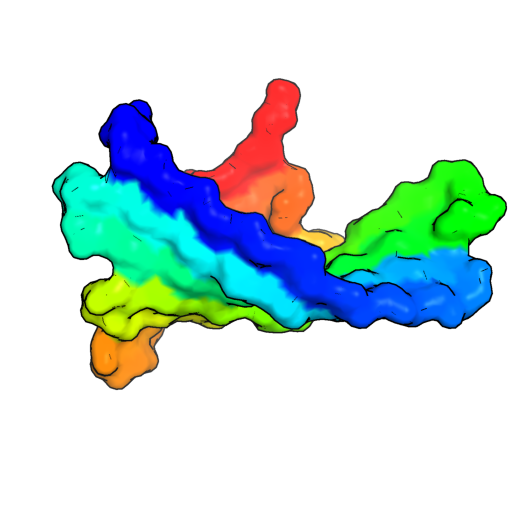90.62 81 ILE A O 1
ATOM 668 N N . GLN A 1 82 ? -2.374 -1.264 -11.849 1.00 79.38 82 GLN A N 1
ATOM 669 C CA . GLN A 1 82 ? -1.382 -0.860 -12.836 1.00 79.38 82 GLN A CA 1
ATOM 670 C C . GLN A 1 82 ? -2.012 0.128 -13.818 1.00 79.38 82 GLN A C 1
ATOM 672 O O . GLN A 1 82 ? -3.099 -0.128 -14.351 1.00 79.38 82 GLN A O 1
ATOM 677 N N . SER A 1 83 ? -1.324 1.244 -14.043 1.00 78.06 83 SER A N 1
ATOM 678 C CA . SER A 1 83 ? -1.809 2.290 -14.925 1.00 78.06 83 SER A CA 1
ATOM 679 C C . SER A 1 83 ? -1.931 1.747 -16.348 1.00 78.06 83 SER A C 1
ATOM 681 O O . SER A 1 83 ? -0.961 1.260 -16.930 1.00 78.06 83 SER A O 1
ATOM 683 N N . ASP A 1 84 ? -3.121 1.849 -16.941 1.00 70.94 84 ASP A N 1
ATOM 684 C CA . ASP A 1 84 ? -3.241 1.801 -18.393 1.00 70.94 84 ASP A CA 1
ATOM 685 C C . ASP A 1 84 ? -3.075 3.219 -18.944 1.00 70.94 84 ASP A C 1
ATOM 687 O O . ASP A 1 84 ? -3.432 4.209 -18.305 1.00 70.94 84 ASP A O 1
ATOM 691 N N . TYR A 1 85 ? -2.500 3.345 -20.139 1.00 57.22 85 TYR A N 1
ATOM 692 C CA . TYR A 1 85 ? -2.118 4.652 -20.682 1.00 57.22 85 TYR A CA 1
ATOM 693 C C . TYR A 1 85 ? -3.316 5.603 -20.941 1.00 57.22 85 TYR A C 1
ATOM 695 O O . TYR A 1 85 ? -3.116 6.747 -21.340 1.00 57.22 85 TYR A O 1
ATOM 703 N N . ARG A 1 86 ? -4.565 5.145 -20.742 1.00 56.62 86 ARG A N 1
ATOM 704 C CA . ARG A 1 86 ? -5.789 5.842 -21.169 1.00 56.62 86 ARG A CA 1
ATOM 705 C C . ARG A 1 86 ? -6.808 6.146 -20.068 1.00 56.62 86 ARG A C 1
ATOM 707 O O . ARG A 1 86 ? -7.546 7.107 -20.249 1.00 56.62 86 ARG A O 1
ATOM 714 N N . THR A 1 87 ? -6.940 5.347 -19.005 1.00 61.16 87 THR A N 1
ATOM 715 C CA . THR A 1 87 ? -8.144 5.404 -18.144 1.00 61.16 87 THR A CA 1
ATOM 716 C C . THR A 1 87 ? -7.921 5.233 -16.641 1.00 61.16 87 THR A C 1
ATOM 718 O O . THR A 1 87 ? -8.742 5.724 -15.869 1.00 61.16 87 THR A O 1
ATOM 721 N N . ARG A 1 88 ? -6.848 4.572 -16.193 1.00 62.16 88 ARG A N 1
ATOM 722 C CA . ARG A 1 88 ? -6.645 4.214 -14.772 1.00 62.16 88 ARG A CA 1
ATOM 723 C C . ARG A 1 88 ? -5.305 4.679 -14.223 1.00 62.16 88 ARG A C 1
ATOM 725 O O . ARG A 1 88 ? -4.571 3.897 -13.629 1.00 62.16 88 ARG A O 1
ATOM 732 N N . LEU A 1 89 ? -4.973 5.950 -14.434 1.00 77.81 89 LEU A N 1
ATOM 733 C CA . LEU A 1 89 ? -3.726 6.513 -13.920 1.00 77.81 89 LEU A CA 1
ATOM 734 C C . LEU A 1 89 ? -3.683 6.383 -12.395 1.00 77.81 89 LEU A C 1
ATOM 736 O O . LEU A 1 89 ? -4.475 7.015 -11.689 1.00 77.81 89 LEU A O 1
ATOM 740 N N . ASN A 1 90 ? -2.738 5.584 -11.892 1.00 87.75 90 ASN A N 1
ATOM 741 C CA . ASN A 1 90 ? -2.393 5.512 -10.474 1.00 87.75 90 ASN A CA 1
ATOM 742 C C . ASN A 1 90 ? -3.585 5.199 -9.550 1.00 87.75 90 ASN A C 1
ATOM 744 O O . ASN A 1 90 ? -3.656 5.689 -8.417 1.00 87.75 90 ASN A O 1
ATOM 748 N N . SER A 1 91 ? -4.556 4.431 -10.044 1.00 93.31 91 SER A N 1
ATOM 749 C CA . SER A 1 91 ? -5.786 4.144 -9.310 1.00 93.31 91 SER A CA 1
ATOM 750 C C . SER A 1 91 ? -5.560 3.137 -8.187 1.00 93.31 91 SER A C 1
ATOM 752 O O . SER A 1 91 ? -4.790 2.182 -8.313 1.00 93.31 91 SER A O 1
ATOM 754 N N . VAL A 1 92 ? -6.302 3.317 -7.099 1.00 95.38 92 VAL A N 1
ATOM 755 C CA . VAL A 1 92 ? -6.428 2.322 -6.035 1.00 95.38 92 VAL A CA 1
ATOM 756 C C . VAL A 1 92 ? -7.893 2.042 -5.746 1.00 95.38 92 VAL A C 1
ATOM 758 O O . VAL A 1 92 ? -8.739 2.932 -5.849 1.00 95.38 92 VAL A O 1
ATOM 761 N N . ALA A 1 93 ? -8.188 0.803 -5.377 1.00 95.62 93 ALA A N 1
ATOM 762 C CA . ALA A 1 93 ? -9.509 0.377 -4.940 1.00 95.62 93 ALA A CA 1
ATOM 763 C C . ALA A 1 93 ? -9.375 -0.733 -3.900 1.00 95.62 93 ALA A C 1
ATOM 765 O O . ALA A 1 93 ? -8.437 -1.524 -3.955 1.00 95.62 93 ALA A O 1
ATOM 766 N N . GLY A 1 94 ? -10.299 -0.811 -2.955 1.00 96.56 94 GLY A N 1
ATOM 767 C CA . GLY A 1 94 ? -10.230 -1.809 -1.907 1.00 96.56 94 GLY A CA 1
ATOM 768 C C . GLY A 1 94 ? -11.429 -1.817 -0.985 1.00 96.56 94 GLY A C 1
ATOM 769 O O . GLY A 1 94 ? -12.241 -0.895 -0.986 1.00 96.56 94 GLY A O 1
ATOM 770 N N . ASP A 1 95 ? -11.486 -2.850 -0.159 1.00 97.06 95 ASP A N 1
ATOM 771 C CA . ASP A 1 95 ? -12.532 -3.053 0.835 1.00 97.06 95 ASP A CA 1
ATOM 772 C C . ASP A 1 95 ? -11.906 -3.199 2.223 1.00 97.06 95 ASP A C 1
ATOM 774 O O . ASP A 1 95 ? -10.848 -3.816 2.382 1.00 97.06 95 ASP A O 1
ATOM 778 N N . ILE A 1 96 ? -12.584 -2.648 3.229 1.00 96.75 96 ILE A N 1
ATOM 779 C CA . ILE A 1 96 ? -12.346 -2.914 4.647 1.00 96.75 96 ILE A CA 1
ATOM 780 C C . ILE A 1 96 ? -13.434 -3.874 5.111 1.00 96.75 96 ILE A C 1
ATOM 782 O O . ILE A 1 96 ? -14.623 -3.587 4.945 1.00 96.75 96 ILE A O 1
ATOM 786 N N . VAL A 1 97 ? -13.035 -4.987 5.713 1.00 97.25 97 VAL A N 1
ATOM 787 C CA . VAL A 1 97 ? -13.927 -6.010 6.253 1.00 97.25 97 VAL A CA 1
ATOM 788 C C . VAL A 1 97 ? -13.786 -6.114 7.765 1.00 97.25 97 VAL A C 1
ATOM 790 O O . VAL A 1 97 ? -12.682 -6.020 8.307 1.00 97.25 97 VAL A O 1
ATOM 793 N N . ASP A 1 98 ? -14.910 -6.311 8.448 1.00 96.38 98 ASP A N 1
ATOM 794 C CA . ASP A 1 98 ? -14.913 -6.631 9.874 1.00 96.38 98 ASP A CA 1
ATOM 795 C C . ASP A 1 98 ? -14.467 -8.083 10.139 1.00 96.38 98 ASP A C 1
ATOM 797 O O . ASP A 1 98 ? -14.179 -8.855 9.221 1.00 96.38 98 ASP A O 1
ATOM 801 N N . VAL A 1 99 ? -14.443 -8.473 11.415 1.00 96.81 99 VAL A N 1
ATOM 802 C CA . VAL A 1 99 ? -14.046 -9.820 11.864 1.00 96.81 99 VAL A CA 1
ATOM 803 C C . VAL A 1 99 ? -14.925 -10.950 11.310 1.00 96.81 99 VAL A C 1
ATOM 805 O O . VAL A 1 99 ? -14.527 -12.110 11.356 1.00 96.81 99 VAL A O 1
ATOM 808 N N . THR A 1 100 ? -16.116 -10.634 10.792 1.00 96.81 100 THR A N 1
ATOM 809 C CA . THR A 1 100 ? -17.034 -11.600 10.167 1.00 96.81 100 THR A CA 1
ATOM 810 C C . THR A 1 100 ? -16.808 -11.729 8.659 1.00 96.81 100 THR A C 1
ATOM 812 O O . THR A 1 100 ? -17.420 -12.579 8.014 1.00 96.81 100 THR A O 1
ATOM 815 N N . GLY A 1 101 ? -15.930 -10.897 8.086 1.00 94.81 101 GLY A N 1
ATOM 816 C CA . GLY A 1 101 ? -15.685 -10.806 6.649 1.00 94.81 101 GLY A CA 1
ATOM 817 C C . GLY A 1 101 ? -16.668 -9.894 5.911 1.00 94.81 101 GLY A C 1
ATOM 818 O O . GLY A 1 101 ? -16.637 -9.829 4.682 1.00 94.81 101 GLY A O 1
ATOM 819 N N . LYS A 1 102 ? -17.541 -9.173 6.624 1.00 96.56 102 LYS A N 1
ATOM 820 C CA . LYS A 1 102 ? -18.489 -8.244 6.007 1.00 96.56 102 LYS A CA 1
ATOM 821 C C . LYS A 1 102 ? -17.781 -6.944 5.639 1.00 96.56 102 LYS A C 1
ATOM 823 O O . LYS A 1 102 ? -17.126 -6.334 6.480 1.00 96.56 102 LYS A O 1
ATOM 828 N N . VAL A 1 103 ? -17.978 -6.478 4.405 1.00 95.56 103 VAL A N 1
ATOM 829 C CA . VAL A 1 103 ? -17.485 -5.166 3.958 1.00 95.56 103 VAL A CA 1
ATOM 830 C C . VAL A 1 103 ? -18.181 -4.056 4.745 1.00 95.56 103 VAL A C 1
ATOM 832 O O . VAL A 1 103 ? -19.404 -3.910 4.688 1.00 95.56 103 VAL A O 1
ATOM 835 N N . VAL A 1 104 ? -17.390 -3.270 5.472 1.00 94.00 104 VAL A N 1
ATOM 836 C CA . VAL A 1 104 ? -17.854 -2.111 6.248 1.00 94.00 104 VAL A CA 1
ATOM 837 C C . VAL A 1 104 ? -17.582 -0.793 5.532 1.00 94.00 104 VAL A C 1
ATOM 839 O O . VAL A 1 104 ? -18.377 0.137 5.648 1.00 94.00 104 VAL A O 1
ATOM 842 N N . HIS A 1 105 ? -16.506 -0.723 4.745 1.00 94.50 105 HIS A N 1
ATOM 843 C CA . HIS A 1 105 ? -16.141 0.457 3.967 1.00 94.50 105 HIS A CA 1
ATOM 844 C C . HIS A 1 105 ? -15.431 0.070 2.675 1.00 94.50 105 HIS A C 1
ATOM 846 O O . HIS A 1 105 ? -14.757 -0.955 2.619 1.00 94.50 105 HIS A O 1
ATOM 852 N N . LYS A 1 106 ? -15.525 0.947 1.674 1.00 95.81 106 LYS A N 1
ATOM 853 C CA . LYS A 1 106 ? -14.694 0.900 0.472 1.00 95.81 106 LYS A CA 1
ATOM 854 C C . LYS A 1 106 ? -13.645 1.997 0.521 1.00 95.81 106 LYS A C 1
ATOM 856 O O . LYS A 1 106 ? -13.927 3.087 1.017 1.00 95.81 106 LYS A O 1
ATOM 861 N N . ILE A 1 107 ? -12.467 1.710 -0.013 1.00 95.94 107 ILE A N 1
ATOM 862 C CA . ILE A 1 107 ? -11.373 2.654 -0.238 1.00 95.94 107 ILE A CA 1
ATOM 863 C C . ILE A 1 107 ? -11.189 2.793 -1.744 1.00 95.94 107 ILE A C 1
ATOM 865 O O . ILE A 1 107 ? -11.152 1.791 -2.453 1.00 95.94 107 ILE A O 1
ATOM 869 N N . PHE A 1 108 ? -11.062 4.016 -2.247 1.00 95.62 108 PHE A N 1
ATOM 870 C CA . PHE A 1 108 ? -10.806 4.255 -3.666 1.00 95.62 108 PHE A CA 1
ATOM 871 C C . PHE A 1 108 ? -10.154 5.617 -3.904 1.00 95.62 108 PHE A C 1
ATOM 873 O O . PHE A 1 108 ? -10.185 6.489 -3.038 1.00 95.62 108 PHE A O 1
ATOM 880 N N . GLY A 1 109 ? -9.572 5.808 -5.084 1.00 94.62 109 GLY A N 1
ATOM 881 C CA . GLY A 1 109 ? -9.018 7.091 -5.509 1.00 94.62 109 GLY A CA 1
ATOM 882 C C . GLY A 1 109 ? -7.762 6.918 -6.348 1.00 94.62 109 GLY A C 1
ATOM 883 O O . GLY A 1 109 ? -7.590 5.904 -7.029 1.00 94.62 109 GLY A O 1
ATOM 884 N N . HIS A 1 110 ? -6.874 7.902 -6.263 1.00 93.88 110 HIS A N 1
ATOM 885 C CA . HIS A 1 110 ? -5.600 7.922 -6.966 1.00 93.88 110 HIS A CA 1
ATOM 886 C C . HIS A 1 110 ? -4.473 8.123 -5.956 1.00 93.88 110 HIS A C 1
ATOM 888 O O . HIS A 1 110 ? -4.418 9.153 -5.285 1.00 93.88 110 HIS A O 1
ATOM 894 N N . TRP A 1 111 ? -3.545 7.164 -5.857 1.00 92.44 111 TRP A N 1
ATOM 895 C CA . TRP A 1 111 ? -2.529 7.142 -4.788 1.00 92.44 111 TRP A CA 1
ATOM 896 C C . TRP A 1 111 ? -1.613 8.369 -4.767 1.00 92.44 111 TRP A C 1
ATOM 898 O O . TRP A 1 111 ? -1.001 8.661 -3.745 1.00 92.44 111 TRP A O 1
ATOM 908 N N . HIS A 1 112 ? -1.524 9.079 -5.889 1.00 90.75 112 HIS A N 1
ATOM 909 C CA . HIS A 1 112 ? -0.717 10.280 -6.045 1.00 90.75 112 HIS A CA 1
ATOM 910 C C . HIS A 1 112 ? -1.473 11.587 -5.762 1.00 90.75 112 HIS A C 1
ATOM 912 O O . HIS A 1 112 ? -0.817 12.600 -5.566 1.00 90.75 112 HIS A O 1
ATOM 918 N N . GLU A 1 113 ? -2.810 11.581 -5.684 1.00 93.31 113 GLU A N 1
ATOM 919 C CA . GLU A 1 113 ? -3.612 12.810 -5.554 1.00 93.31 113 GLU A CA 1
ATOM 920 C C . GLU A 1 113 ? -4.514 12.811 -4.317 1.00 93.31 113 GLU A C 1
ATOM 922 O O . GLU A 1 113 ? -4.448 13.719 -3.486 1.00 93.31 113 GLU A O 1
ATOM 927 N N . ASN A 1 114 ? -5.399 11.818 -4.200 1.00 94.94 114 ASN A N 1
ATOM 928 C CA . ASN A 1 114 ? -6.440 11.767 -3.179 1.00 94.94 114 ASN A CA 1
ATOM 929 C C . ASN A 1 114 ? -6.960 10.340 -2.969 1.00 94.94 114 ASN A C 1
ATOM 931 O O . ASN A 1 114 ? -7.046 9.539 -3.897 1.00 94.94 114 ASN A O 1
ATOM 935 N N . ILE A 1 115 ? -7.329 10.037 -1.725 1.00 96.00 115 ILE A N 1
ATOM 936 C CA . ILE A 1 115 ? -7.919 8.762 -1.317 1.00 96.00 115 ILE A CA 1
ATOM 937 C C . ILE A 1 115 ? -9.208 9.038 -0.553 1.00 96.00 115 ILE A C 1
ATOM 939 O O . ILE A 1 115 ? -9.244 9.855 0.373 1.00 96.00 115 ILE A O 1
ATOM 943 N N . PHE A 1 116 ? -10.253 8.302 -0.908 1.00 96.12 116 PHE A N 1
ATOM 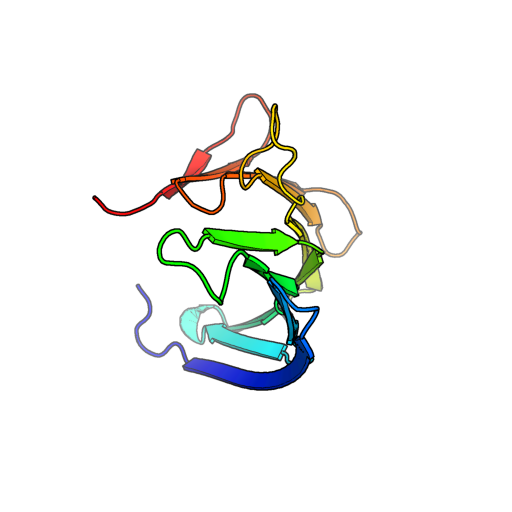944 C CA . PHE A 1 116 ? -11.574 8.361 -0.307 1.00 96.12 116 PHE A CA 1
ATOM 945 C C . PHE A 1 116 ? -11.912 7.060 0.418 1.00 96.12 116 PHE A C 1
ATOM 947 O O . PHE A 1 116 ? -11.454 5.983 0.039 1.00 96.12 116 PHE A O 1
ATOM 954 N N . CYS A 1 117 ? -12.738 7.173 1.456 1.00 95.88 117 CYS A N 1
ATOM 955 C CA . CYS A 1 117 ? -13.300 6.047 2.187 1.00 95.88 117 CYS A CA 1
ATOM 956 C C . CYS A 1 117 ? -14.798 6.252 2.431 1.00 95.88 117 CYS A C 1
ATOM 958 O O . CYS A 1 117 ? -15.220 7.329 2.862 1.00 95.88 117 CYS A O 1
ATOM 960 N N . GLY A 1 118 ? -15.602 5.227 2.165 1.00 91.38 118 GLY A N 1
ATOM 961 C CA . GLY A 1 118 ? -17.055 5.243 2.336 1.00 91.38 118 GLY A CA 1
ATOM 962 C C . GLY A 1 118 ? -17.779 4.572 1.172 1.00 91.38 118 GLY A C 1
ATOM 963 O O . GLY A 1 118 ? -17.151 3.985 0.297 1.00 91.38 118 GLY A O 1
ATOM 964 N N . ASN A 1 119 ? -19.106 4.653 1.167 1.00 82.69 119 ASN A N 1
ATOM 965 C CA . ASN A 1 119 ? -19.916 4.178 0.044 1.00 82.69 119 ASN A CA 1
ATOM 966 C C . ASN A 1 119 ? -20.131 5.326 -0.954 1.00 82.69 119 ASN A C 1
ATOM 968 O O . ASN A 1 119 ? -19.870 6.480 -0.617 1.00 82.69 119 ASN A O 1
ATOM 972 N N . ASP A 1 120 ? -20.662 5.039 -2.145 1.00 68.81 120 ASP A N 1
ATOM 973 C CA . ASP A 1 120 ? -20.794 6.010 -3.251 1.00 68.81 120 ASP A CA 1
ATOM 974 C C . ASP A 1 120 ? -21.482 7.336 -2.859 1.00 68.81 120 ASP A C 1
ATOM 976 O O . ASP A 1 120 ? -21.201 8.379 -3.439 1.00 68.81 120 ASP A O 1
ATOM 980 N N . GLN A 1 121 ? -22.347 7.327 -1.838 1.00 73.81 121 GLN A N 1
ATOM 981 C CA . GLN A 1 121 ? -23.050 8.518 -1.338 1.00 73.81 121 GLN A CA 1
ATOM 982 C C . GLN A 1 121 ? -22.423 9.153 -0.083 1.00 73.81 121 GLN A C 1
ATOM 984 O O . GLN A 1 121 ? -22.801 10.257 0.301 1.00 73.81 121 GLN A O 1
ATOM 989 N N . THR A 1 122 ? -21.499 8.467 0.594 1.00 83.44 122 THR A N 1
ATOM 990 C CA . THR A 1 122 ? -20.939 8.873 1.899 1.00 83.44 122 THR A CA 1
ATOM 991 C C . THR A 1 122 ? -19.417 8.976 1.904 1.00 83.44 122 THR A C 1
ATOM 993 O O . THR A 1 122 ? -18.815 9.129 2.970 1.00 83.44 122 THR A O 1
ATOM 996 N N . ALA A 1 123 ? -18.793 8.890 0.728 1.00 91.62 123 ALA A N 1
ATOM 997 C CA . ALA A 1 123 ? -17.352 8.917 0.568 1.00 91.62 123 ALA A CA 1
ATOM 998 C C . ALA A 1 123 ? -16.742 10.199 1.151 1.00 91.62 123 ALA A C 1
ATOM 1000 O O . ALA A 1 123 ? -17.083 11.318 0.767 1.00 91.62 123 ALA A O 1
ATOM 1001 N N . LYS A 1 124 ? -15.807 10.026 2.086 1.00 95.38 124 LYS A N 1
ATOM 1002 C CA . LYS A 1 124 ? -15.018 11.105 2.682 1.00 95.38 124 LYS A CA 1
ATOM 1003 C C . LYS A 1 124 ? -13.590 11.017 2.177 1.00 95.38 124 LYS A C 1
ATOM 1005 O O . LYS A 1 124 ? -13.017 9.932 2.149 1.00 95.38 124 LYS A O 1
ATOM 1010 N N . CYS A 1 125 ? -13.004 12.156 1.823 1.00 95.12 125 CYS A N 1
ATOM 1011 C CA . CYS A 1 125 ? -11.574 12.236 1.542 1.00 95.12 125 CYS A CA 1
ATOM 1012 C C . CYS A 1 125 ? -10.799 11.987 2.846 1.00 95.12 125 CYS A C 1
ATOM 1014 O O . CYS A 1 125 ? -10.961 12.738 3.809 1.00 95.12 125 CYS A O 1
ATOM 1016 N N . ILE A 1 126 ? -10.007 10.914 2.888 1.00 95.38 126 ILE A N 1
ATOM 1017 C CA . ILE A 1 126 ? -9.202 10.515 4.055 1.00 95.38 126 ILE A CA 1
ATOM 1018 C C . ILE A 1 126 ? -7.724 10.868 3.898 1.00 95.38 126 ILE A C 1
ATOM 1020 O O . ILE A 1 126 ? -6.999 10.935 4.888 1.00 95.38 126 ILE A O 1
ATOM 1024 N N . TRP A 1 127 ? -7.280 11.124 2.669 1.00 96.19 127 TRP A N 1
ATOM 1025 C CA . TRP A 1 127 ? -5.944 11.619 2.373 1.00 96.19 127 TRP A CA 1
ATOM 1026 C C . TRP A 1 127 ? -5.967 12.435 1.083 1.00 96.19 127 TRP A C 1
ATOM 1028 O O . TRP A 1 127 ? -6.674 12.091 0.137 1.00 96.19 127 TRP A O 1
ATOM 1038 N N . ARG A 1 128 ? -5.163 13.496 1.036 1.00 95.81 128 ARG A N 1
ATOM 1039 C CA . ARG A 1 128 ? -4.841 14.224 -0.192 1.00 95.81 128 ARG A CA 1
ATOM 1040 C C . ARG A 1 128 ? -3.366 14.591 -0.195 1.00 95.81 128 ARG A C 1
ATOM 1042 O O . ARG A 1 128 ? -2.799 14.824 0.876 1.00 95.81 128 ARG A O 1
ATOM 1049 N N . GLN A 1 129 ? -2.782 14.715 -1.379 1.00 93.25 129 GLN A N 1
ATOM 1050 C CA . GLN A 1 129 ? -1.444 15.263 -1.544 1.00 93.25 129 GLN A CA 1
ATOM 1051 C C . GLN A 1 129 ? -1.383 16.682 -0.950 1.00 93.25 129 GLN A C 1
ATOM 1053 O O . GLN A 1 129 ? -2.275 17.506 -1.176 1.00 93.25 129 GLN A O 1
ATOM 1058 N N . SER A 1 130 ? -0.346 16.967 -0.159 1.00 85.44 130 SER A N 1
ATOM 1059 C CA . SER A 1 130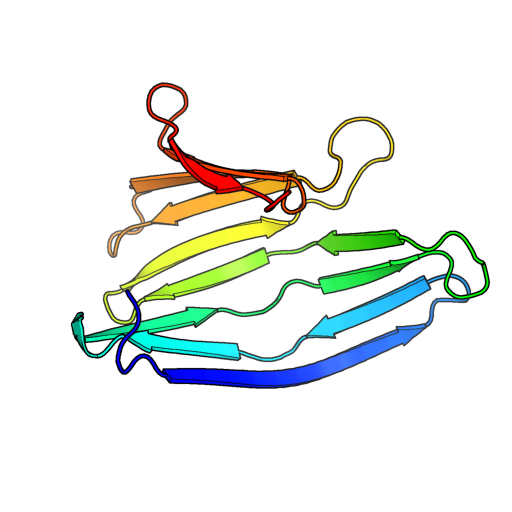 ? -0.074 18.346 0.254 1.00 85.44 130 SER A CA 1
ATOM 1060 C C . SER A 1 130 ? 0.458 19.117 -0.947 1.00 85.44 130 SER A C 1
ATOM 1062 O O . SER A 1 130 ? 1.395 18.655 -1.596 1.00 85.44 130 SER A O 1
ATOM 1064 N N . THR A 1 131 ? -0.142 20.273 -1.215 1.00 71.88 131 THR A N 1
ATOM 1065 C CA . THR A 1 131 ? 0.454 21.331 -2.043 1.00 71.88 131 THR A CA 1
ATOM 1066 C C . THR A 1 131 ? 1.710 21.885 -1.398 1.00 71.88 131 THR A C 1
ATOM 1068 O O . THR A 1 131 ? 1.736 21.899 -0.141 1.00 71.88 131 THR A O 1
#

Sequence (131 aa):
YFSNSSFYSELQAKVKFWGKSIEIFPDSLNTLILPKYNETITWNKCTMCIHNVLSSERWIDHYGDVLVESSFGTKARISFIQSDYRTRLNSVAGDIVDVTGKVVHKIFGHWHENIFCGNDQTAKCIWRQST

Radius of gyration: 16.59 Å; chains: 1; bounding box: 41×33×44 Å

Secondary structure (DSSP, 8-state):
--TT-EEEE---EEEEE-SS-EEEEE--EEEEEEGGGTEEEEEE--EEEEE-TTSS--EEEEEEEEEEEETTS-EEEEEEPPPPTTT-TTEEEEEEE-TTS-EEEEEEEETTTEEEES-TTT-EEEEE---

Organism: NCBI:txid392030

pLDDT: mean 91.7, std 9.73, range [50.69, 98.25]